Protein AF-A0A1C6H7P2-F1 (afdb_monomer)

Structure (mmCIF, N/CA/C/O backbone):
data_AF-A0A1C6H7P2-F1
#
_entry.id   AF-A0A1C6H7P2-F1
#
loop_
_atom_site.group_PDB
_atom_site.id
_atom_site.type_symbol
_atom_site.label_atom_id
_atom_site.label_alt_id
_atom_site.label_comp_id
_atom_site.label_asym_id
_atom_site.label_entity_id
_atom_site.label_seq_id
_atom_site.pdbx_PDB_ins_code
_atom_site.Cartn_x
_atom_site.Cartn_y
_atom_site.Cartn_z
_atom_site.occupancy
_atom_site.B_iso_or_equiv
_atom_site.auth_seq_id
_atom_site.auth_comp_id
_atom_site.auth_asym_id
_atom_site.auth_atom_id
_atom_site.pdbx_PDB_model_num
ATOM 1 N N . MET A 1 1 ? 18.322 -22.178 -2.836 1.00 46.88 1 MET A N 1
ATOM 2 C CA . MET A 1 1 ? 18.144 -21.646 -4.207 1.00 46.88 1 MET A CA 1
ATOM 3 C C . MET A 1 1 ? 17.379 -20.338 -4.092 1.00 46.88 1 MET A C 1
ATOM 5 O O . MET A 1 1 ? 16.486 -20.271 -3.258 1.00 46.88 1 MET A O 1
ATOM 9 N N . LYS A 1 2 ? 17.752 -19.281 -4.825 1.00 52.78 2 LYS A N 1
ATOM 10 C CA . LYS A 1 2 ? 16.943 -18.054 -4.842 1.00 52.78 2 LYS A CA 1
ATOM 11 C C . LYS A 1 2 ? 15.680 -18.337 -5.668 1.00 52.78 2 LYS A C 1
ATOM 13 O O . LYS A 1 2 ? 15.801 -18.601 -6.858 1.00 52.78 2 LYS A O 1
ATOM 18 N N . ASN A 1 3 ? 14.503 -18.301 -5.044 1.00 80.31 3 ASN A N 1
ATOM 19 C CA . ASN A 1 3 ? 13.209 -18.441 -5.722 1.00 80.31 3 ASN A CA 1
ATOM 20 C C . ASN A 1 3 ? 12.836 -17.114 -6.402 1.00 80.31 3 ASN A C 1
ATOM 22 O O . ASN A 1 3 ? 11.964 -16.397 -5.923 1.00 80.31 3 ASN A O 1
ATOM 26 N N . VAL A 1 4 ? 13.547 -16.742 -7.469 1.00 82.81 4 VAL A N 1
ATOM 27 C CA . VAL A 1 4 ? 13.253 -15.531 -8.256 1.00 82.81 4 VAL A CA 1
ATOM 28 C C . VAL A 1 4 ? 12.881 -15.941 -9.670 1.00 82.81 4 VAL A C 1
ATOM 30 O O . VAL A 1 4 ? 13.509 -16.834 -10.235 1.00 82.81 4 VAL A O 1
ATOM 33 N N . THR A 1 5 ? 11.866 -15.284 -10.223 1.00 88.50 5 THR A N 1
ATOM 34 C CA . THR A 1 5 ? 11.455 -15.443 -11.620 1.00 88.50 5 THR A CA 1
ATOM 35 C C . THR A 1 5 ? 11.760 -14.154 -12.366 1.00 88.50 5 THR A C 1
ATOM 37 O O . THR A 1 5 ? 11.386 -13.076 -11.902 1.00 88.50 5 THR A O 1
ATOM 40 N N . ASP A 1 6 ? 12.415 -14.265 -13.518 1.00 92.62 6 ASP A N 1
ATOM 41 C CA . ASP A 1 6 ? 12.658 -13.122 -14.393 1.00 92.62 6 ASP A CA 1
ATOM 42 C C . ASP A 1 6 ? 11.406 -12.807 -15.215 1.00 92.62 6 ASP A C 1
ATOM 44 O O . ASP A 1 6 ? 10.781 -13.692 -15.802 1.00 92.62 6 ASP A O 1
ATOM 48 N N . ILE A 1 7 ? 11.046 -11.525 -15.274 1.00 90.19 7 ILE A N 1
ATOM 49 C CA . ILE A 1 7 ? 9.874 -11.039 -16.005 1.00 90.19 7 ILE A C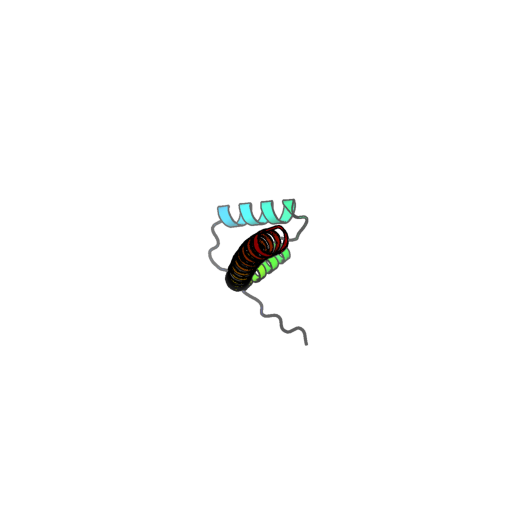A 1
ATOM 50 C C . ILE A 1 7 ? 10.333 -10.039 -17.063 1.00 90.19 7 ILE A C 1
ATOM 52 O O . ILE A 1 7 ? 11.014 -9.058 -16.762 1.00 90.19 7 ILE A O 1
ATOM 56 N N . LEU A 1 8 ? 9.917 -10.263 -18.311 1.00 93.50 8 LEU A N 1
ATOM 57 C CA . LEU A 1 8 ? 10.119 -9.325 -19.411 1.00 93.50 8 LEU A CA 1
ATOM 58 C C . LEU A 1 8 ? 8.820 -8.572 -19.701 1.00 93.50 8 LEU A C 1
ATOM 60 O O . LEU A 1 8 ? 7.862 -9.151 -20.210 1.00 93.50 8 LEU A O 1
ATOM 64 N N . VAL A 1 9 ? 8.818 -7.264 -19.450 1.00 91.25 9 VAL A N 1
ATOM 65 C CA . VAL A 1 9 ? 7.709 -6.379 -19.827 1.00 91.25 9 VAL A CA 1
ATOM 66 C C . VAL A 1 9 ? 8.009 -5.761 -21.191 1.00 91.25 9 VAL A C 1
ATOM 68 O O . VAL A 1 9 ? 8.980 -5.016 -21.341 1.00 91.25 9 VAL A O 1
ATOM 71 N N . ARG A 1 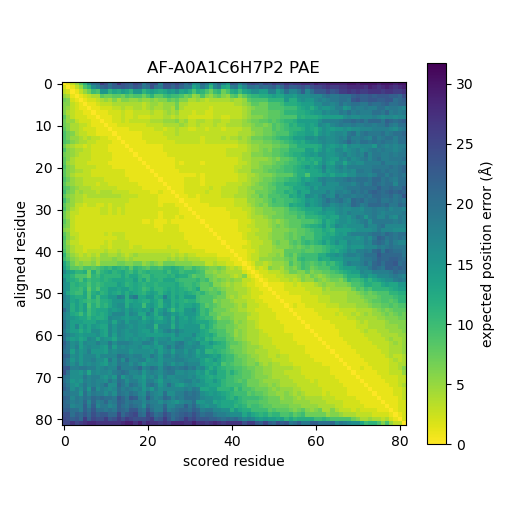10 ? 7.195 -6.096 -22.196 1.00 94.44 10 ARG A N 1
ATOM 72 C CA . ARG A 1 10 ? 7.350 -5.614 -23.577 1.00 94.44 10 ARG A CA 1
A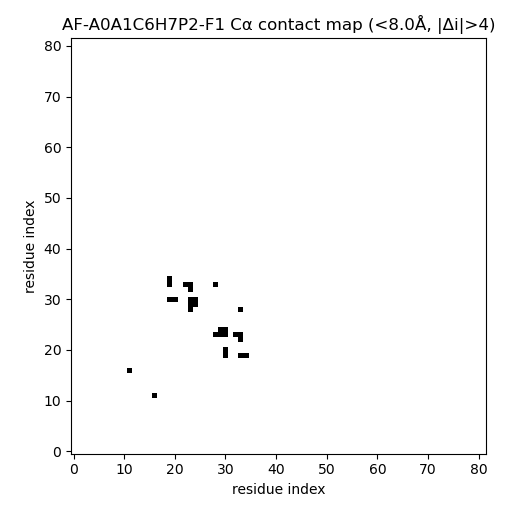TOM 73 C C . ARG A 1 10 ? 6.511 -4.365 -23.826 1.00 94.44 10 ARG A C 1
ATOM 75 O O . ARG A 1 10 ? 5.574 -4.084 -23.087 1.00 94.44 10 ARG A O 1
ATOM 82 N N . ASP A 1 11 ? 6.900 -3.613 -24.852 1.00 95.06 11 ASP A N 1
ATOM 83 C CA . ASP A 1 11 ? 6.128 -2.493 -25.407 1.00 95.06 11 ASP A CA 1
ATOM 84 C C . ASP A 1 11 ? 5.754 -1.387 -24.405 1.00 95.06 11 ASP A C 1
ATOM 86 O O . ASP A 1 11 ? 4.762 -0.679 -24.566 1.00 95.06 11 ASP A O 1
ATOM 90 N N . VAL A 1 12 ? 6.588 -1.181 -23.378 1.00 93.56 12 VAL A N 1
ATOM 91 C CA . VAL A 1 12 ? 6.426 -0.068 -22.435 1.00 93.56 12 VAL A CA 1
ATOM 92 C C . VAL A 1 12 ? 6.606 1.257 -23.186 1.00 93.56 12 VAL A C 1
ATOM 94 O O . VAL A 1 12 ? 7.682 1.490 -23.751 1.00 93.56 12 VAL A O 1
ATOM 97 N N . PRO A 1 13 ? 5.612 2.167 -23.167 1.00 97.31 13 PRO A N 1
ATOM 98 C CA . PRO A 1 13 ? 5.742 3.460 -23.821 1.00 97.31 13 PRO A CA 1
ATOM 99 C C . PRO A 1 13 ? 6.971 4.220 -23.313 1.00 97.31 13 PRO A C 1
ATOM 101 O O . PRO A 1 13 ? 7.228 4.274 -22.107 1.00 97.31 13 PRO A O 1
ATOM 104 N N . LYS A 1 14 ? 7.713 4.864 -24.223 1.00 95.00 14 LYS A N 1
ATOM 105 C CA . LYS A 1 14 ? 8.942 5.606 -23.875 1.00 95.00 14 LYS A CA 1
ATOM 106 C C . LYS A 1 14 ? 8.710 6.640 -22.771 1.00 95.00 14 LYS A C 1
ATOM 108 O O . LYS A 1 14 ? 9.536 6.774 -21.874 1.00 95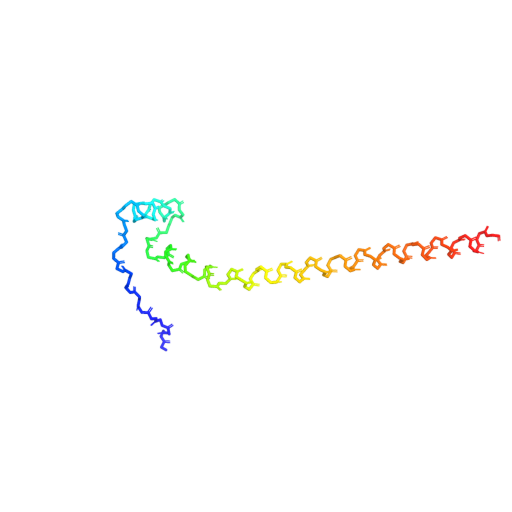.00 14 LYS A O 1
ATOM 113 N N . ASN A 1 15 ? 7.570 7.329 -22.802 1.00 96.88 15 ASN A N 1
ATOM 114 C CA . ASN A 1 15 ? 7.213 8.311 -21.776 1.00 96.88 15 ASN A CA 1
ATOM 115 C C . ASN A 1 15 ? 7.058 7.660 -20.396 1.00 96.88 15 ASN A C 1
ATOM 117 O O . ASN A 1 15 ? 7.568 8.183 -19.408 1.00 96.88 15 ASN A O 1
ATOM 121 N N . THR A 1 16 ? 6.423 6.491 -20.332 1.00 95.00 16 THR A N 1
ATOM 122 C CA . THR A 1 16 ? 6.277 5.719 -19.094 1.00 95.00 16 THR A CA 1
ATOM 123 C C . THR A 1 16 ? 7.638 5.279 -18.560 1.00 95.00 16 THR A C 1
ATOM 125 O O . THR A 1 16 ? 7.913 5.456 -17.375 1.00 95.00 16 THR A O 1
ATOM 128 N N . ASP A 1 17 ? 8.529 4.786 -19.426 1.00 94.88 17 ASP A N 1
ATOM 129 C CA . ASP A 1 17 ? 9.897 4.427 -19.034 1.00 94.88 17 ASP A CA 1
ATOM 130 C C . ASP A 1 17 ? 10.672 5.614 -18.436 1.00 94.88 17 ASP A C 1
ATOM 132 O O . ASP A 1 17 ? 11.312 5.492 -17.388 1.00 94.88 17 ASP A O 1
ATOM 136 N N . LEU A 1 18 ? 10.582 6.787 -19.067 1.00 96.00 18 LEU A N 1
ATOM 137 C CA . LEU A 1 18 ? 11.233 8.003 -18.576 1.00 96.00 18 LEU A CA 1
ATOM 138 C C . LEU A 1 18 ? 10.725 8.402 -17.186 1.00 96.00 18 LEU A C 1
ATOM 140 O O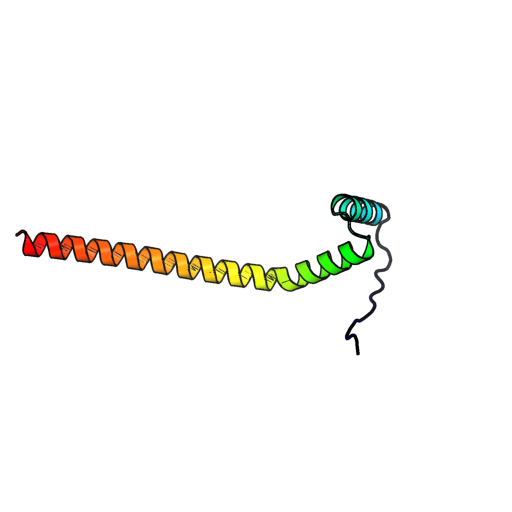 . LEU A 1 18 ? 11.524 8.737 -16.307 1.00 96.00 18 LEU A O 1
ATOM 144 N N . ILE A 1 19 ? 9.411 8.321 -16.966 1.00 96.50 19 ILE A N 1
ATOM 145 C CA . ILE A 1 19 ? 8.805 8.603 -15.662 1.00 96.50 19 ILE A CA 1
ATOM 146 C C . ILE A 1 19 ? 9.298 7.597 -14.617 1.00 96.50 19 ILE A C 1
ATOM 148 O O . ILE A 1 19 ? 9.711 8.006 -13.532 1.00 96.50 19 ILE A O 1
ATOM 152 N N . LEU A 1 20 ? 9.317 6.301 -14.941 1.00 95.19 20 LEU A N 1
ATOM 153 C CA . LEU A 1 20 ? 9.798 5.249 -14.040 1.00 95.19 20 LEU A CA 1
ATOM 154 C C . LEU A 1 20 ? 11.265 5.458 -13.653 1.00 95.19 20 LEU A C 1
ATOM 156 O O . LEU A 1 20 ? 11.606 5.390 -12.475 1.00 95.19 20 LEU A O 1
ATOM 160 N N . LYS A 1 21 ? 12.129 5.798 -14.617 1.00 95.25 21 LYS A N 1
ATOM 161 C CA . LYS A 1 21 ? 13.536 6.142 -14.355 1.00 95.25 21 LYS A CA 1
ATOM 162 C C . LYS A 1 21 ? 13.676 7.365 -13.454 1.00 95.25 21 LYS A C 1
ATOM 164 O O . LYS A 1 21 ? 14.496 7.360 -12.539 1.00 95.25 21 LYS A O 1
ATOM 169 N N . SER A 1 22 ? 12.876 8.405 -13.693 1.00 95.94 22 SER A N 1
ATOM 170 C CA . SER A 1 22 ? 12.874 9.609 -12.856 1.00 95.94 22 SER A CA 1
ATOM 171 C C . SER A 1 22 ? 12.465 9.287 -11.417 1.00 95.94 22 SER A C 1
ATOM 173 O O . SER A 1 22 ? 13.135 9.714 -10.477 1.00 95.94 22 SER A O 1
ATOM 175 N N . LYS A 1 23 ? 11.407 8.487 -11.237 1.00 95.75 23 LYS A N 1
ATOM 176 C CA . LYS A 1 23 ? 10.938 8.052 -9.916 1.00 95.75 23 LYS A CA 1
ATOM 177 C C . LYS A 1 23 ? 11.971 7.185 -9.198 1.00 95.75 23 LYS A C 1
ATOM 179 O O . LYS A 1 23 ? 12.283 7.479 -8.050 1.00 95.75 23 LYS A O 1
ATOM 184 N N . ALA A 1 24 ? 12.571 6.215 -9.887 1.00 96.44 24 ALA A N 1
ATOM 185 C CA . ALA A 1 24 ? 13.648 5.395 -9.335 1.00 96.44 24 ALA A CA 1
ATOM 186 C C . ALA A 1 24 ? 14.817 6.259 -8.834 1.00 96.44 24 ALA A C 1
ATOM 188 O O . ALA A 1 24 ? 15.233 6.133 -7.684 1.00 96.44 24 ALA A O 1
ATOM 189 N N . LYS A 1 25 ? 15.263 7.228 -9.651 1.00 95.94 25 LYS A N 1
ATOM 190 C CA . LYS A 1 25 ? 16.334 8.164 -9.281 1.00 95.94 25 LYS A CA 1
ATOM 191 C C . LYS A 1 25 ? 15.972 9.016 -8.062 1.00 95.94 25 LYS A C 1
ATOM 193 O O . LYS A 1 25 ? 16.813 9.197 -7.189 1.00 95.94 25 LYS A O 1
ATOM 198 N N . LYS A 1 26 ? 14.738 9.530 -7.986 1.00 95.69 26 LYS A N 1
ATOM 199 C CA . LYS A 1 26 ? 14.255 10.303 -6.824 1.00 95.69 26 LYS A CA 1
ATOM 200 C C . LYS A 1 26 ? 14.257 9.479 -5.537 1.00 95.69 26 LYS A C 1
ATOM 202 O O . LYS A 1 26 ? 14.511 10.032 -4.476 1.00 95.69 26 LYS A O 1
ATOM 207 N N . SER A 1 27 ? 13.999 8.179 -5.639 1.00 92.88 27 SER A N 1
ATOM 208 C CA . SER A 1 27 ? 14.027 7.244 -4.512 1.00 92.88 27 SER A CA 1
ATOM 209 C C . SER A 1 27 ? 15.420 6.673 -4.215 1.00 92.88 27 SER A C 1
ATOM 211 O O . SER A 1 27 ? 15.538 5.851 -3.316 1.00 92.88 27 SER A O 1
ATOM 213 N N . GLY A 1 28 ? 16.466 7.069 -4.954 1.00 95.62 28 GLY A N 1
ATOM 214 C CA . GLY A 1 28 ? 17.822 6.535 -4.780 1.00 95.62 28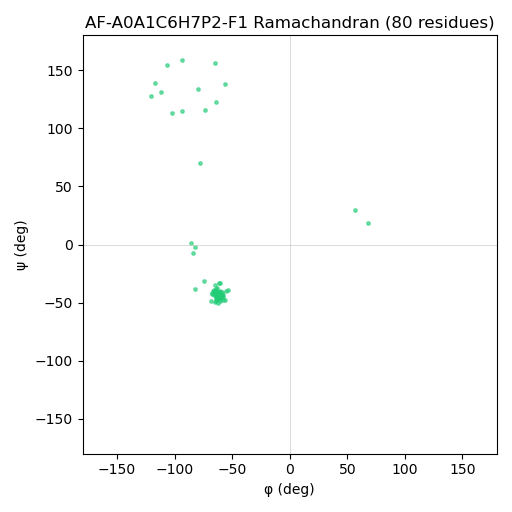 GLY A CA 1
ATOM 215 C C . GLY A 1 28 ? 17.979 5.064 -5.185 1.00 95.62 28 GLY A C 1
ATOM 216 O O . GLY A 1 28 ? 18.942 4.425 -4.776 1.00 95.62 28 GLY A O 1
ATOM 217 N N . LEU A 1 29 ? 17.046 4.526 -5.975 1.00 94.75 29 LEU A N 1
ATOM 218 C CA . LEU A 1 29 ? 17.008 3.123 -6.386 1.00 94.75 29 LEU A CA 1
ATOM 219 C C . LEU A 1 29 ? 17.418 2.963 -7.850 1.00 94.75 29 LEU A C 1
ATOM 221 O O . LEU A 1 29 ? 17.208 3.857 -8.680 1.00 94.75 29 LEU A O 1
ATOM 225 N N . SER A 1 30 ? 17.928 1.783 -8.205 1.00 94.81 30 SER A N 1
ATOM 226 C CA . SER A 1 30 ? 17.998 1.401 -9.612 1.00 94.81 30 SER A CA 1
ATOM 227 C C . SER A 1 30 ? 16.590 1.264 -10.196 1.00 94.81 30 SER A C 1
ATOM 229 O O . SER A 1 30 ? 15.605 1.001 -9.500 1.00 94.81 30 SER A O 1
ATOM 231 N N . ARG A 1 31 ? 16.482 1.403 -11.520 1.00 93.00 31 ARG A N 1
ATOM 232 C CA . ARG A 1 31 ? 15.211 1.201 -12.229 1.00 93.00 31 ARG A CA 1
ATOM 233 C C . ARG A 1 31 ? 14.610 -0.180 -11.936 1.00 93.00 31 ARG A C 1
ATOM 235 O O . ARG A 1 31 ? 13.399 -0.278 -11.785 1.00 93.00 31 ARG A O 1
ATOM 242 N N . ASN A 1 32 ? 15.442 -1.222 -11.863 1.00 93.88 32 ASN A N 1
ATOM 243 C CA . ASN A 1 32 ? 14.982 -2.584 -11.604 1.00 93.88 32 ASN A CA 1
ATOM 244 C C . ASN A 1 32 ? 14.453 -2.744 -10.174 1.00 93.88 32 ASN A C 1
ATOM 246 O O . ASN A 1 32 ? 13.340 -3.218 -9.995 1.00 93.88 32 ASN A O 1
ATOM 250 N N . GLU A 1 33 ? 15.204 -2.287 -9.169 1.00 94.19 33 GLU A N 1
ATOM 251 C CA . GLU A 1 33 ? 14.761 -2.332 -7.766 1.00 94.19 33 GLU A CA 1
ATOM 252 C C . GLU A 1 33 ? 13.455 -1.563 -7.566 1.00 94.19 33 GLU A C 1
ATOM 254 O O . GLU A 1 33 ? 12.549 -2.041 -6.891 1.00 94.19 33 GLU A O 1
ATOM 259 N N . TYR A 1 34 ? 13.323 -0.402 -8.212 1.00 95.75 34 TYR A N 1
ATOM 260 C CA . TYR A 1 34 ? 12.087 0.370 -8.177 1.00 95.75 34 TYR A CA 1
ATOM 261 C C . TYR A 1 34 ? 10.900 -0.410 -8.759 1.00 95.75 34 TYR A C 1
ATOM 263 O O . TYR A 1 34 ? 9.822 -0.411 -8.170 1.00 95.75 34 TYR A O 1
ATOM 271 N N . LEU A 1 35 ? 11.087 -1.085 -9.898 1.00 94.25 35 LEU A N 1
ATOM 272 C CA . LEU A 1 35 ? 10.036 -1.884 -10.535 1.00 94.25 35 LEU A CA 1
ATOM 273 C C . LEU A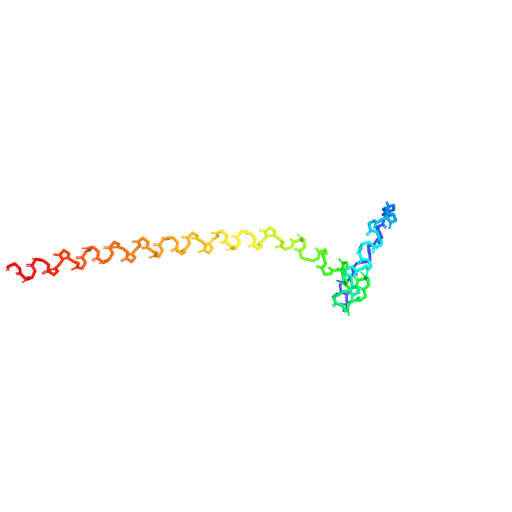 1 35 ? 9.656 -3.111 -9.706 1.00 94.25 35 LEU A C 1
ATOM 275 O O . LEU A 1 35 ? 8.471 -3.386 -9.556 1.00 94.25 35 LEU A O 1
ATOM 279 N N . VAL A 1 36 ? 10.636 -3.812 -9.134 1.00 93.38 36 VAL A N 1
ATOM 280 C CA . VAL A 1 36 ? 10.386 -4.948 -8.236 1.00 93.38 36 VAL A CA 1
ATOM 281 C C . VAL A 1 36 ? 9.605 -4.489 -7.005 1.00 93.38 36 VAL A C 1
ATOM 283 O O . VAL A 1 36 ? 8.592 -5.095 -6.665 1.00 93.38 36 VAL A O 1
ATOM 286 N N . ASN A 1 37 ? 10.010 -3.379 -6.382 1.00 92.38 37 ASN A N 1
ATOM 287 C CA . ASN A 1 37 ? 9.288 -2.817 -5.242 1.00 92.38 37 ASN A CA 1
ATOM 288 C C . ASN A 1 37 ? 7.862 -2.408 -5.619 1.00 92.38 37 ASN A C 1
ATOM 290 O O . ASN A 1 37 ? 6.930 -2.684 -4.867 1.00 92.38 37 ASN A O 1
ATOM 294 N N . LEU A 1 38 ? 7.682 -1.779 -6.783 1.00 92.19 38 LEU A N 1
ATOM 295 C CA . LEU A 1 38 ? 6.370 -1.389 -7.289 1.00 92.19 38 LEU A CA 1
ATOM 296 C C . LEU A 1 38 ? 5.455 -2.604 -7.483 1.00 92.19 38 LEU A C 1
ATOM 298 O O . LEU A 1 38 ? 4.316 -2.569 -7.031 1.00 92.19 38 LEU A O 1
ATOM 302 N N . LEU A 1 39 ? 5.953 -3.674 -8.110 1.00 91.50 39 LEU A N 1
ATOM 303 C CA . LEU A 1 39 ? 5.196 -4.909 -8.326 1.00 91.50 39 LEU A CA 1
ATOM 304 C C . LEU A 1 39 ? 4.829 -5.585 -7.003 1.00 91.50 39 LEU A C 1
ATOM 306 O O . LEU A 1 39 ? 3.666 -5.917 -6.800 1.00 91.50 39 LEU A O 1
ATOM 310 N N . ASN A 1 40 ? 5.781 -5.713 -6.076 1.00 90.31 40 ASN A N 1
ATOM 311 C CA . ASN A 1 40 ? 5.521 -6.296 -4.757 1.00 90.31 40 ASN A CA 1
ATOM 312 C C . ASN A 1 40 ? 4.490 -5.481 -3.971 1.00 90.31 40 ASN A C 1
ATOM 314 O O . ASN A 1 40 ? 3.595 -6.042 -3.352 1.00 90.31 40 ASN A O 1
ATOM 318 N N . THR A 1 41 ? 4.588 -4.151 -4.028 1.00 88.50 41 THR A N 1
ATOM 319 C CA . THR A 1 41 ? 3.625 -3.264 -3.362 1.00 88.50 41 THR A CA 1
ATOM 320 C C . THR A 1 41 ? 2.242 -3.407 -3.982 1.00 88.50 41 THR A C 1
ATOM 322 O O . THR A 1 41 ? 1.250 -3.407 -3.265 1.00 88.50 41 THR A O 1
ATOM 325 N N . HIS A 1 42 ? 2.169 -3.536 -5.307 1.00 88.38 42 HIS A N 1
ATOM 326 C CA . HIS A 1 42 ? 0.903 -3.668 -6.012 1.00 88.38 42 HIS A CA 1
ATOM 327 C C . HIS A 1 42 ? 0.192 -4.985 -5.688 1.00 88.38 42 HIS A C 1
ATOM 329 O O . HIS A 1 42 ? -1.012 -4.967 -5.478 1.00 88.38 42 HIS A O 1
ATOM 335 N N . VAL A 1 43 ? 0.929 -6.096 -5.582 1.00 86.19 43 VAL A N 1
ATOM 336 C CA . VAL A 1 43 ? 0.361 -7.401 -5.195 1.00 86.19 43 VAL A CA 1
ATOM 337 C C . VAL A 1 43 ? -0.177 -7.385 -3.761 1.00 86.19 43 VAL A C 1
ATOM 339 O O . VAL A 1 43 ? -1.193 -8.006 -3.487 1.00 86.19 43 VAL A O 1
ATOM 342 N N . LEU A 1 44 ? 0.474 -6.653 -2.856 1.00 85.00 44 LEU A N 1
ATOM 343 C CA . LEU A 1 44 ? 0.064 -6.565 -1.451 1.00 85.00 44 LEU A CA 1
ATOM 344 C C . LEU A 1 44 ? -1.031 -5.521 -1.196 1.00 85.00 44 LEU A C 1
ATOM 346 O O . LEU A 1 44 ? -1.506 -5.412 -0.069 1.00 85.00 44 LEU A O 1
ATOM 350 N N . ILE A 1 45 ? -1.398 -4.704 -2.188 1.00 83.06 45 ILE A N 1
ATOM 351 C CA . ILE A 1 45 ? -2.249 -3.533 -1.945 1.00 83.06 45 ILE A CA 1
ATOM 352 C C . ILE A 1 45 ? -3.651 -3.939 -1.481 1.00 83.06 45 ILE A C 1
ATOM 354 O O . ILE A 1 45 ? -4.170 -3.331 -0.549 1.00 83.06 45 ILE A O 1
ATOM 358 N N . ASP A 1 46 ? -4.200 -5.010 -2.056 1.00 78.31 46 ASP A N 1
ATOM 359 C CA . ASP A 1 46 ? -5.527 -5.525 -1.716 1.00 78.31 46 ASP A CA 1
ATOM 360 C C . ASP A 1 46 ? -5.540 -6.094 -0.287 1.00 78.31 46 ASP A C 1
ATOM 362 O O . ASP A 1 46 ? -6.435 -5.789 0.500 1.00 78.31 46 ASP A O 1
ATOM 366 N N . GLU A 1 47 ? -4.491 -6.832 0.097 1.00 79.31 47 GLU A N 1
ATOM 367 C CA . GLU A 1 47 ? -4.322 -7.350 1.463 1.00 79.31 47 GLU A CA 1
ATOM 368 C C . GLU A 1 47 ? -4.173 -6.210 2.484 1.00 79.31 47 GLU A C 1
ATOM 370 O O . GLU A 1 47 ? -4.737 -6.252 3.578 1.00 79.31 47 GLU A O 1
ATOM 375 N N . ILE A 1 48 ? -3.433 -5.154 2.130 1.00 78.56 48 ILE A N 1
ATOM 376 C CA . ILE A 1 48 ? -3.267 -3.970 2.981 1.00 78.56 48 ILE A CA 1
ATOM 377 C C . ILE A 1 48 ? -4.601 -3.231 3.149 1.00 78.56 48 ILE A C 1
ATOM 379 O O . ILE A 1 48 ? -4.906 -2.769 4.254 1.00 78.56 48 ILE A O 1
ATOM 383 N N . GLU A 1 49 ? -5.395 -3.101 2.085 1.00 81.50 49 G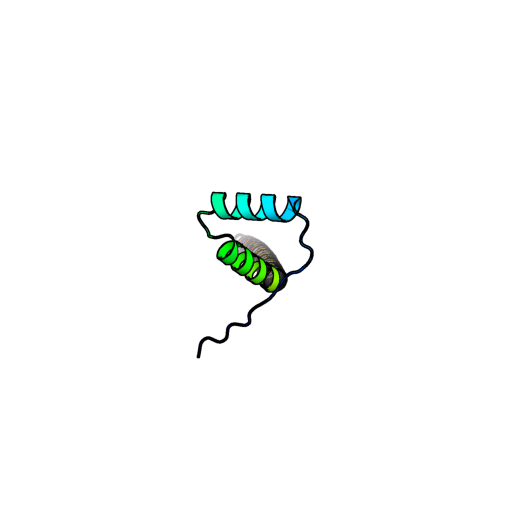LU A N 1
ATOM 384 C CA . GLU A 1 49 ? -6.724 -2.488 2.157 1.00 81.50 49 GLU A CA 1
ATOM 385 C C . GLU A 1 49 ? -7.681 -3.308 3.026 1.00 81.50 49 GLU A C 1
ATOM 387 O O . GLU A 1 49 ? -8.365 -2.735 3.878 1.00 81.50 49 GLU A O 1
ATOM 392 N N . GLU A 1 50 ? -7.675 -4.635 2.895 1.00 84.62 50 GLU A N 1
ATOM 393 C CA . GLU A 1 50 ? -8.470 -5.528 3.740 1.00 84.62 50 GLU A CA 1
ATOM 394 C C . GLU A 1 50 ? -8.085 -5.400 5.222 1.00 84.62 50 GLU A C 1
ATOM 396 O O . GLU A 1 50 ? -8.945 -5.167 6.075 1.00 84.62 50 GLU A O 1
ATOM 401 N N . ILE A 1 51 ? -6.786 -5.450 5.542 1.00 84.38 51 ILE A N 1
ATOM 402 C CA . ILE A 1 51 ? -6.287 -5.277 6.916 1.00 84.38 51 ILE A CA 1
ATOM 403 C C . ILE A 1 51 ? -6.716 -3.922 7.486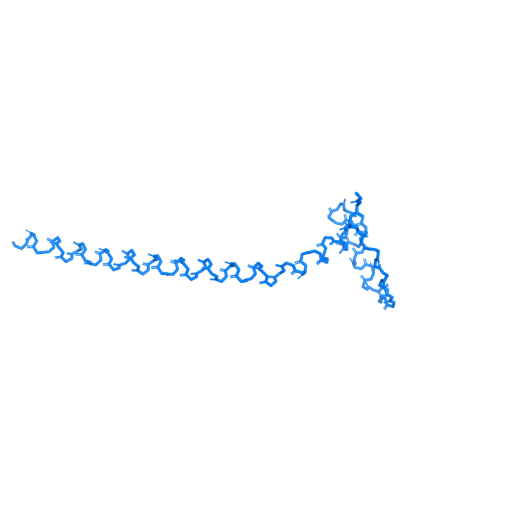 1.00 84.38 51 ILE A C 1
ATOM 405 O O . ILE A 1 51 ? -7.146 -3.830 8.640 1.00 84.38 51 ILE A O 1
ATOM 409 N N . LYS A 1 52 ? -6.618 -2.856 6.687 1.00 87.31 52 LYS A N 1
ATOM 410 C CA . LYS A 1 52 ? -7.014 -1.508 7.104 1.00 87.31 52 LYS A CA 1
ATOM 411 C C . LYS A 1 52 ? -8.516 -1.418 7.377 1.00 87.31 52 LYS A C 1
ATOM 413 O O . LYS A 1 52 ? -8.914 -0.769 8.345 1.00 87.31 52 LYS A O 1
ATOM 418 N N . ASN A 1 53 ? -9.339 -2.064 6.555 1.00 90.25 53 ASN A N 1
ATOM 419 C CA . ASN A 1 53 ? -10.783 -2.119 6.759 1.00 90.25 53 ASN A CA 1
ATOM 420 C C . ASN A 1 53 ? -11.128 -2.868 8.050 1.00 90.25 53 ASN A C 1
ATOM 422 O O . ASN A 1 53 ? -11.826 -2.309 8.896 1.00 90.25 53 ASN A O 1
ATOM 426 N N . ASN A 1 54 ? -10.538 -4.045 8.266 1.00 89.56 54 ASN A N 1
ATOM 427 C CA . ASN A 1 54 ? -10.730 -4.831 9.488 1.00 89.56 54 ASN A CA 1
ATOM 428 C C . ASN A 1 54 ? -10.314 -4.045 10.742 1.00 89.56 54 ASN A C 1
ATOM 430 O O . ASN A 1 54 ? -11.024 -4.024 11.747 1.00 89.56 54 ASN A O 1
ATOM 434 N N . TYR A 1 55 ? -9.187 -3.332 10.683 1.00 91.50 55 TYR A N 1
ATOM 435 C CA . TYR A 1 55 ? -8.734 -2.479 11.782 1.00 91.50 55 TYR A CA 1
ATOM 436 C C . TYR A 1 55 ? -9.723 -1.343 12.092 1.00 91.50 55 TYR A C 1
ATOM 438 O O . TYR A 1 55 ? -10.022 -1.077 13.259 1.00 91.50 55 TYR A O 1
ATOM 446 N N . ASN A 1 56 ? -10.271 -0.694 11.059 1.00 92.00 56 ASN A N 1
ATOM 447 C CA . ASN A 1 56 ? -11.283 0.351 11.227 1.00 92.00 56 ASN A CA 1
ATOM 448 C C . ASN A 1 56 ? -12.580 -0.193 11.843 1.00 92.00 56 ASN A C 1
ATOM 450 O O . ASN A 1 56 ? -13.186 0.484 12.677 1.00 92.00 56 ASN A O 1
ATOM 454 N N . GLU A 1 57 ? -13.001 -1.404 11.473 1.00 93.81 57 GLU A N 1
ATOM 455 C CA . GLU A 1 57 ? -14.165 -2.056 12.080 1.00 93.81 57 GLU A CA 1
ATOM 456 C C . GLU A 1 57 ? -13.940 -2.351 13.564 1.00 93.81 57 GLU A C 1
ATOM 458 O O . GLU A 1 57 ? -14.771 -1.982 14.398 1.00 93.81 57 GLU A O 1
ATOM 463 N N . VAL A 1 58 ? -12.788 -2.926 13.923 1.00 94.62 58 VAL A N 1
ATOM 464 C CA . VAL A 1 58 ? -12.428 -3.194 15.326 1.00 94.62 58 VAL A CA 1
ATOM 465 C C . VAL A 1 58 ? -12.400 -1.904 16.146 1.00 94.62 58 VAL A C 1
ATOM 467 O O . VAL A 1 58 ? -12.957 -1.854 17.248 1.00 94.62 58 VAL A O 1
ATOM 470 N N . LEU A 1 59 ? -11.811 -0.832 15.609 1.00 94.38 59 LEU A N 1
ATOM 471 C CA . LEU A 1 59 ? -11.810 0.483 16.255 1.00 94.38 59 LEU A CA 1
ATOM 472 C C . LEU A 1 59 ? -13.228 1.010 16.482 1.00 94.38 59 LEU A C 1
ATOM 474 O O . LEU A 1 59 ? -13.539 1.496 17.571 1.00 94.38 59 LEU A O 1
ATOM 478 N N . LYS A 1 60 ? -14.102 0.890 15.479 1.00 94.81 60 LYS A N 1
ATOM 479 C CA . LYS A 1 60 ? -15.499 1.322 15.579 1.00 94.81 60 LYS A CA 1
ATOM 480 C C . LYS A 1 60 ? -16.240 0.549 16.668 1.00 94.81 60 LYS A C 1
ATOM 482 O O . LYS A 1 60 ? -16.904 1.171 17.495 1.00 94.81 60 LYS A O 1
ATOM 487 N N . HIS A 1 61 ? -16.094 -0.773 16.711 1.00 94.81 61 HIS A N 1
ATOM 488 C CA . HIS A 1 61 ? -16.699 -1.600 17.757 1.00 94.81 61 HIS A CA 1
ATOM 489 C C . HIS A 1 61 ? -16.170 -1.253 19.150 1.00 94.81 61 HIS A C 1
ATOM 491 O O . HIS A 1 61 ? -16.949 -1.137 20.092 1.00 94.81 61 HIS A O 1
ATOM 497 N N . THR A 1 62 ? -14.867 -1.003 19.271 1.00 94.31 62 THR A N 1
ATOM 498 C CA . THR A 1 62 ? -14.246 -0.606 20.542 1.00 94.31 62 THR A CA 1
ATOM 499 C C . THR A 1 62 ? -14.797 0.730 21.040 1.00 94.31 62 THR A C 1
ATOM 501 O O . THR A 1 62 ? -15.132 0.864 22.215 1.00 94.31 62 THR A O 1
ATOM 504 N N . LEU A 1 63 ? -14.946 1.716 20.149 1.00 95.06 63 LEU A N 1
ATOM 505 C CA . LEU A 1 63 ? -15.528 3.016 20.492 1.00 95.06 63 LEU A CA 1
ATOM 506 C C . LEU A 1 63 ? -16.987 2.900 20.943 1.00 95.06 63 LEU A C 1
ATOM 508 O O . LEU A 1 63 ? -17.379 3.567 21.900 1.00 95.06 63 LEU A O 1
ATOM 512 N N . VAL A 1 64 ? -17.778 2.051 20.282 1.00 95.81 64 VAL A N 1
ATOM 513 C CA . VAL A 1 64 ? -19.166 1.778 20.682 1.00 95.81 64 VAL A CA 1
ATOM 514 C C . VAL A 1 64 ? -19.207 1.161 22.079 1.00 95.81 64 VAL A C 1
ATOM 516 O O . VAL A 1 64 ? -19.883 1.704 22.947 1.00 95.81 64 VAL A O 1
ATOM 519 N N . ALA A 1 65 ? -18.414 0.119 22.336 1.00 94.75 65 ALA A N 1
ATOM 520 C CA . ALA A 1 65 ? -18.369 -0.533 23.643 1.00 94.75 65 ALA A CA 1
ATOM 521 C C . ALA A 1 65 ? -17.931 0.427 24.764 1.00 94.75 65 ALA A C 1
ATOM 523 O O . ALA A 1 65 ? -18.509 0.428 25.847 1.00 94.75 65 ALA A O 1
ATOM 524 N N . LEU A 1 66 ? -16.937 1.289 24.513 1.00 95.31 66 LEU A N 1
ATOM 525 C CA . LEU A 1 66 ? -16.521 2.312 25.480 1.00 95.31 66 LEU A CA 1
ATOM 526 C C . LEU A 1 66 ? -17.648 3.300 25.788 1.00 95.31 66 LEU A C 1
ATOM 528 O O . LEU A 1 66 ? -17.840 3.669 26.949 1.00 95.31 66 LEU A O 1
ATOM 532 N N . LYS A 1 67 ? -18.395 3.724 24.764 1.00 95.31 67 LYS A N 1
ATOM 533 C CA . LYS A 1 67 ? -19.532 4.628 24.932 1.00 95.31 67 LYS A CA 1
ATOM 534 C C . LYS A 1 67 ? -20.641 3.968 25.752 1.00 95.31 67 LYS A C 1
ATOM 536 O O . LYS A 1 67 ? -21.078 4.557 26.735 1.00 95.31 67 LYS A O 1
ATOM 541 N N . GLU A 1 68 ? -21.031 2.747 25.402 1.00 95.38 68 GLU A N 1
ATOM 542 C CA . GLU A 1 68 ? -22.049 1.976 26.125 1.00 95.38 68 GLU A CA 1
ATOM 543 C C . GLU A 1 68 ? -21.642 1.741 27.586 1.00 95.38 68 GLU A C 1
ATOM 545 O O . GLU A 1 68 ? -22.418 2.015 28.500 1.00 95.38 68 GLU A O 1
ATOM 550 N N . ASN A 1 69 ? -20.389 1.347 27.837 1.00 95.56 69 ASN A N 1
ATOM 551 C CA . ASN A 1 69 ? -19.863 1.193 29.195 1.00 95.56 69 ASN A CA 1
ATOM 552 C C . ASN A 1 69 ? -19.902 2.508 29.984 1.00 95.56 69 ASN A C 1
ATOM 554 O O . ASN A 1 69 ? -20.242 2.513 31.168 1.00 95.56 69 ASN A O 1
ATOM 558 N N . THR A 1 70 ? -19.574 3.629 29.336 1.00 94.88 70 THR A N 1
ATOM 559 C CA . THR A 1 70 ? -19.633 4.958 29.962 1.00 94.88 70 THR A CA 1
ATOM 560 C C . THR A 1 70 ? -21.070 5.325 30.332 1.00 94.88 70 THR A C 1
ATOM 562 O O . THR A 1 70 ? -21.311 5.819 31.432 1.00 94.88 70 THR A O 1
ATOM 565 N N . GLU A 1 71 ? -22.035 5.056 29.451 1.00 95.19 71 GLU A N 1
ATOM 566 C CA . GLU A 1 71 ? -23.459 5.297 29.704 1.00 95.19 71 GLU A CA 1
ATOM 567 C C . GLU A 1 71 ? -23.977 4.444 30.871 1.00 95.19 71 GLU A C 1
ATOM 569 O O . GLU A 1 71 ? -24.634 4.971 31.771 1.00 95.19 71 GLU A O 1
ATOM 574 N N . VAL A 1 72 ? -23.622 3.155 30.916 1.00 95.69 72 VAL A N 1
ATOM 575 C CA . VAL A 1 72 ? -23.982 2.254 32.024 1.00 95.69 72 VAL A CA 1
ATOM 576 C C . VAL A 1 72 ? -23.356 2.717 33.340 1.00 95.69 72 VAL A C 1
ATOM 578 O O . VAL A 1 72 ? -24.044 2.772 34.358 1.00 95.69 72 VAL A O 1
ATOM 581 N N . MET A 1 73 ? -22.081 3.116 33.341 1.00 93.31 73 MET A N 1
ATOM 582 C CA . MET A 1 73 ? -21.437 3.677 34.533 1.00 93.31 73 MET A CA 1
ATOM 583 C C . MET A 1 73 ? -22.145 4.940 35.029 1.00 93.31 73 MET A C 1
ATOM 585 O O . MET A 1 73 ? -22.370 5.079 36.228 1.00 93.31 73 MET A O 1
ATOM 589 N N . GLN A 1 74 ? -22.531 5.848 34.130 1.00 94.31 74 GLN A N 1
ATOM 590 C CA . GLN A 1 74 ? -23.282 7.049 34.507 1.00 94.31 74 GLN A CA 1
ATOM 591 C C . GLN A 1 74 ? -24.655 6.709 35.097 1.00 94.31 74 GLN A C 1
ATOM 593 O O . GLN A 1 74 ? -25.101 7.375 36.030 1.00 94.31 74 GLN A O 1
ATOM 598 N N . GLN A 1 75 ? -25.329 5.683 34.574 1.00 92.88 75 GLN A N 1
ATOM 599 C CA . GLN A 1 75 ? -26.589 5.199 35.140 1.00 92.88 75 GLN A CA 1
ATOM 600 C C . GLN A 1 75 ? -26.388 4.597 36.534 1.00 92.88 75 GLN A C 1
ATOM 602 O O . GLN A 1 75 ? -27.156 4.915 37.437 1.00 92.88 75 GLN A O 1
ATOM 607 N N . LEU A 1 76 ? -25.338 3.794 36.733 1.00 93.75 76 LEU A N 1
ATOM 608 C CA . LEU A 1 76 ? -24.992 3.227 38.040 1.00 93.75 76 LEU A CA 1
ATOM 609 C C . LEU A 1 76 ? -24.683 4.314 39.070 1.00 93.75 76 LEU A C 1
ATOM 611 O O . LEU A 1 76 ? -25.211 4.261 40.175 1.00 93.75 76 LEU A O 1
ATOM 615 N N . ILE A 1 77 ? -23.885 5.322 38.703 1.00 93.88 77 ILE A N 1
ATOM 616 C CA . ILE A 1 77 ? -23.586 6.463 39.580 1.00 93.88 77 ILE A CA 1
ATOM 617 C C . ILE A 1 77 ? -24.885 7.164 39.990 1.00 93.88 77 ILE A C 1
ATOM 619 O O . ILE A 1 77 ? -25.118 7.343 41.178 1.00 93.88 77 ILE A O 1
ATOM 623 N N . LYS A 1 78 ? -25.784 7.456 39.040 1.00 93.62 78 LYS A N 1
ATOM 624 C CA . LYS A 1 78 ? -27.094 8.061 39.343 1.00 93.62 78 LYS A CA 1
ATOM 625 C C . LYS A 1 78 ? -27.970 7.209 40.263 1.00 93.62 78 LYS A C 1
ATOM 627 O O . LYS A 1 78 ? -28.756 7.771 41.012 1.00 93.62 78 LYS A O 1
ATOM 632 N N . MET A 1 79 ? -27.884 5.881 40.182 1.00 90.62 79 MET A N 1
ATOM 633 C CA . MET A 1 79 ? -28.627 4.983 41.077 1.00 90.62 79 MET A CA 1
ATOM 634 C C . MET A 1 79 ? -28.035 4.939 42.490 1.00 90.62 79 MET A C 1
ATOM 636 O O . MET A 1 79 ? -28.779 4.725 43.438 1.00 90.62 79 MET A O 1
ATOM 640 N N . ILE A 1 80 ? -26.715 5.105 42.626 1.00 90.38 80 ILE A N 1
ATOM 641 C CA . ILE A 1 80 ? -26.008 5.098 43.917 1.00 90.38 80 ILE A CA 1
ATOM 642 C C . ILE A 1 80 ? -26.100 6.462 44.613 1.00 90.38 80 ILE A C 1
ATOM 644 O O . ILE A 1 80 ? -26.208 6.515 45.833 1.00 90.38 80 ILE A O 1
ATOM 648 N N . GLU A 1 81 ? -26.031 7.552 43.849 1.00 87.62 81 GLU A N 1
ATOM 649 C CA . GLU A 1 81 ? -26.158 8.934 44.337 1.00 87.62 81 GLU A CA 1
ATOM 650 C C . GLU A 1 81 ? -27.621 9.385 44.503 1.00 87.62 81 GLU A C 1
ATOM 652 O O . GLU A 1 81 ? -27.861 10.521 44.915 1.00 87.62 81 GLU A O 1
ATOM 657 N N . GLY A 1 82 ? -28.577 8.512 44.158 1.00 55.28 82 GLY A N 1
ATOM 658 C CA . GLY A 1 82 ? -30.007 8.690 44.416 1.00 55.28 82 GLY A CA 1
ATOM 659 C C . GLY A 1 82 ? -30.345 8.682 45.900 1.00 55.28 82 GLY A C 1
ATOM 660 O O . GLY A 1 82 ? -29.870 7.769 46.611 1.00 55.28 82 GLY A O 1
#

Nearest PDB structures (foldseek):
  8uh7-assembly1_A  TM=4.728E-01  e=8.203E+00  Tequatrovirus

Sequence (82 aa):
MKNVTDILVRDVPKNTDLILKSKAKKSGLSRNEYLVNLLNTHVLIDEIEEIKNNYNEVLKHTLVALKENTEVMQQLIKMIEG

Mean predicted aligned error: 9.24 Å

Solvent-accessible surface area (backbone atoms only — not comparable to full-atom values): 4841 Å² total; per-residue (Å²): 131,86,95,74,81,91,82,86,84,75,88,70,51,69,69,58,52,53,50,49,45,50,52,13,55,75,70,76,38,52,56,64,60,39,50,53,51,50,51,55,50,59,71,45,43,62,59,51,50,51,53,52,50,54,52,51,50,53,53,51,52,51,54,49,51,53,50,53,53,50,52,52,50,52,51,51,51,53,62,69,76,97

Secondary structure (DSSP, 8-state):
-------------HHHHHHHHHHHHHTT--HHHHHHHHHHHHHHHHHHHHHHHHHHHHHHHHHHHHHHHHHHHHHHHHHH--

pLDDT: mean 90.56, std 8.87, range [46.88, 97.31]

Foldseek 3Di:
DPPDDDDDDPDDDPVNLVVLCVVCVVVVHDSVVSVVVVVVCVVCVVVVVVVVVVVVVVVVVVVVVVVVVVVVVVVVVVVVVD

Radius of gyration: 25.61 Å; Cα contacts (8 Å, |Δi|>4): 14; chains: 1; bounding box: 48×32×70 Å